Protein AF-A0A3A8G6W4-F1 (afdb_monomer)

pLDDT: mean 90.81, std 8.82, range [53.28, 97.62]

Sequence (124 aa):
MQVADVWSSREVCLLALSDFLGATLQLVQGSERVGNDAASATVRDSMSPSRPGGVIEHVVHLQVAQVEGGEVEVWALVFFFVEKRRVAPAGQCFLTLQWEKGRWNSRRWEADVYGEWTGLETLD

Structure (mmCIF, N/CA/C/O backbone):
data_AF-A0A3A8G6W4-F1
#
_entry.id   AF-A0A3A8G6W4-F1
#
loop_
_atom_site.group_PDB
_atom_site.id
_atom_site.type_symbol
_atom_site.label_atom_id
_atom_site.label_alt_id
_atom_site.label_comp_id
_atom_site.label_asym_id
_atom_site.label_entity_id
_atom_site.label_seq_id
_atom_site.pdbx_PDB_ins_code
_atom_site.Cartn_x
_atom_site.Cartn_y
_atom_site.Cartn_z
_atom_site.occupancy
_atom_site.B_iso_or_equiv
_atom_site.auth_seq_id
_atom_site.auth_comp_id
_atom_site.auth_asym_id
_atom_site.auth_atom_id
_atom_site.pdbx_PDB_model_num
ATOM 1 N N . MET A 1 1 ? -14.264 4.487 17.380 1.00 80.81 1 MET A N 1
ATOM 2 C CA . MET A 1 1 ? -12.805 4.708 17.308 1.00 80.81 1 MET A CA 1
ATOM 3 C C . MET A 1 1 ? -12.581 5.706 16.195 1.00 80.81 1 MET A C 1
ATOM 5 O O . MET A 1 1 ? -13.223 5.539 15.167 1.00 80.81 1 MET A O 1
ATOM 9 N N . GLN A 1 2 ? -11.799 6.761 16.408 1.00 89.06 2 GLN A N 1
ATOM 10 C CA . GLN A 1 2 ? -11.563 7.765 15.368 1.00 89.06 2 GLN A CA 1
ATOM 11 C C . GLN A 1 2 ? -10.320 7.411 14.551 1.00 89.06 2 GLN A C 1
ATOM 13 O O . GLN A 1 2 ? -9.425 6.710 15.023 1.00 89.06 2 GLN A O 1
ATOM 18 N N . VAL A 1 3 ? -10.244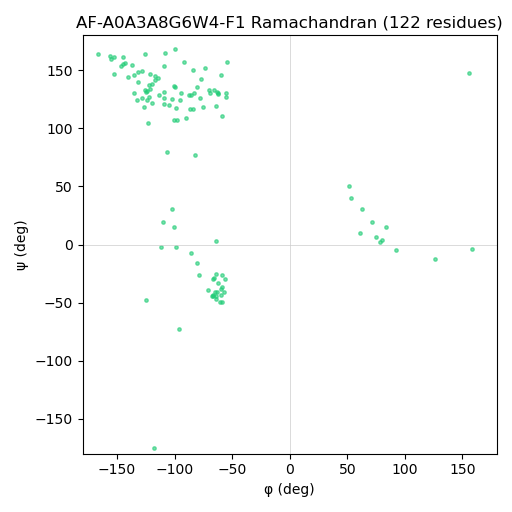 7.929 13.327 1.00 91.44 3 VAL A N 1
ATOM 19 C CA . VAL A 1 3 ? -9.082 7.752 12.444 1.00 91.44 3 VAL A CA 1
ATOM 20 C C . VAL A 1 3 ? -7.800 8.256 13.100 1.00 91.44 3 VAL A C 1
ATOM 22 O O . VAL A 1 3 ? -6.780 7.576 13.036 1.00 91.44 3 VAL A O 1
ATOM 25 N N . ALA A 1 4 ? -7.861 9.395 13.795 1.00 89.50 4 ALA A N 1
ATOM 26 C CA . ALA A 1 4 ? -6.725 9.944 14.531 1.00 89.50 4 ALA A CA 1
ATOM 27 C C . ALA A 1 4 ? -6.202 8.985 15.618 1.00 89.50 4 ALA A C 1
ATOM 29 O O . ALA A 1 4 ? -4.988 8.844 15.772 1.00 89.50 4 ALA A O 1
ATOM 30 N N . ASP A 1 5 ? -7.099 8.277 16.316 1.00 89.56 5 ASP A N 1
ATOM 31 C CA . ASP A 1 5 ? -6.721 7.300 17.344 1.00 89.56 5 ASP A CA 1
ATOM 32 C C . ASP A 1 5 ? -5.935 6.143 16.720 1.00 89.56 5 ASP A C 1
ATOM 34 O O . ASP A 1 5 ? -4.862 5.779 17.199 1.00 89.56 5 ASP A O 1
ATOM 38 N N . VAL A 1 6 ? -6.426 5.596 15.605 1.00 89.19 6 VAL A N 1
ATOM 39 C CA . VAL A 1 6 ? -5.757 4.497 14.891 1.00 89.19 6 VAL A CA 1
ATOM 40 C C . VAL A 1 6 ? -4.430 4.961 14.297 1.00 89.19 6 VAL A C 1
ATOM 42 O O . VAL A 1 6 ? -3.411 4.287 14.444 1.00 89.19 6 VAL A O 1
ATOM 45 N N . TRP A 1 7 ? -4.417 6.143 13.678 1.00 93.94 7 TRP A N 1
ATOM 46 C CA . TRP A 1 7 ? -3.221 6.728 13.076 1.00 93.94 7 TRP A CA 1
ATOM 47 C C . TRP A 1 7 ? -2.120 7.012 14.103 1.00 93.94 7 TRP A C 1
ATOM 49 O O . TRP A 1 7 ? -0.932 6.855 13.808 1.00 93.94 7 TRP A O 1
ATOM 59 N N . SER A 1 8 ? -2.484 7.364 15.339 1.00 90.75 8 SER A N 1
ATOM 60 C CA . SER A 1 8 ? -1.511 7.541 16.425 1.00 90.75 8 SER A CA 1
ATOM 61 C C . SER A 1 8 ? -0.688 6.271 16.698 1.00 90.75 8 SER A C 1
ATOM 63 O O . SER A 1 8 ? 0.466 6.367 17.101 1.00 90.75 8 SER A O 1
ATOM 65 N N . SER A 1 9 ? -1.238 5.091 16.384 1.00 90.44 9 SER A N 1
ATOM 66 C CA . SER A 1 9 ? -0.600 3.776 16.546 1.00 90.44 9 SER A CA 1
ATOM 67 C C . SER A 1 9 ? -0.012 3.214 15.242 1.00 90.44 9 SER A C 1
ATOM 69 O O . SER A 1 9 ? 0.308 2.026 15.163 1.00 90.44 9 SER A O 1
ATOM 71 N N . ARG A 1 10 ? 0.150 4.045 14.201 1.00 92.19 10 ARG A N 1
ATOM 72 C CA . ARG A 1 10 ? 0.630 3.618 12.871 1.00 92.19 10 ARG A CA 1
ATOM 73 C C . ARG A 1 10 ? 1.985 2.917 12.887 1.00 92.19 10 ARG A C 1
ATOM 75 O O . ARG A 1 10 ? 2.217 2.048 12.055 1.00 92.19 10 ARG A O 1
ATOM 82 N N . GLU A 1 11 ? 2.853 3.246 13.841 1.00 91.62 11 GLU A N 1
ATOM 83 C CA . GLU A 1 11 ? 4.166 2.608 13.995 1.00 91.62 11 GLU A CA 1
ATOM 84 C C . GLU A 1 11 ? 4.044 1.095 14.215 1.00 91.62 11 GLU A C 1
ATOM 86 O O . GLU A 1 11 ? 4.816 0.328 13.648 1.00 91.62 11 GLU A O 1
ATOM 91 N N . VAL A 1 12 ? 3.018 0.645 14.948 1.00 93.19 12 VAL A N 1
ATOM 92 C CA . VAL A 1 12 ? 2.739 -0.786 15.151 1.00 93.19 12 VAL A CA 1
ATOM 93 C C . VAL A 1 12 ? 2.384 -1.459 13.826 1.00 93.19 12 VAL A C 1
ATOM 95 O O . VAL A 1 12 ? 2.898 -2.531 13.509 1.00 93.19 12 VAL A O 1
ATOM 98 N N . CYS A 1 13 ? 1.532 -0.808 13.029 1.00 92.81 13 CYS A N 1
ATOM 99 C CA . CYS A 1 13 ? 1.133 -1.312 11.716 1.00 92.81 13 CYS A CA 1
ATOM 100 C C . CYS A 1 13 ? 2.332 -1.353 10.759 1.00 92.81 13 CYS A C 1
ATOM 102 O O . CYS A 1 13 ? 2.488 -2.323 10.022 1.00 92.81 13 CYS A O 1
ATOM 104 N N . LEU A 1 14 ? 3.192 -0.330 10.795 1.00 94.06 14 LEU A N 1
ATOM 105 C CA . LEU A 1 14 ? 4.385 -0.221 9.958 1.00 94.06 14 LEU A CA 1
ATOM 106 C C . LEU A 1 14 ? 5.437 -1.285 10.291 1.00 94.06 14 LEU A C 1
ATOM 108 O O . LEU A 1 14 ? 5.989 -1.898 9.378 1.00 94.06 14 LEU A O 1
ATOM 112 N N . LEU A 1 15 ? 5.695 -1.532 11.577 1.00 94.31 15 LEU A N 1
ATOM 113 C CA . LEU A 1 15 ? 6.612 -2.587 12.015 1.00 94.31 15 LEU A CA 1
ATOM 114 C C . LEU A 1 15 ? 6.119 -3.958 11.548 1.00 94.31 15 LEU A C 1
ATOM 116 O O . LEU A 1 15 ? 6.847 -4.688 10.884 1.00 94.31 15 LEU A O 1
ATOM 120 N N . ALA A 1 16 ? 4.844 -4.264 11.780 1.00 95.06 16 ALA A N 1
ATOM 121 C CA . ALA A 1 16 ? 4.269 -5.523 11.321 1.00 95.06 16 ALA A CA 1
ATOM 122 C C . ALA A 1 16 ? 4.209 -5.635 9.784 1.00 95.06 16 ALA A C 1
ATOM 124 O O . ALA A 1 16 ? 4.261 -6.739 9.244 1.00 95.06 16 ALA A O 1
ATOM 125 N N . LEU A 1 17 ? 4.085 -4.514 9.062 1.00 95.38 17 LEU A N 1
ATOM 126 C CA . LEU A 1 17 ? 4.120 -4.492 7.596 1.00 95.38 17 LEU A CA 1
ATOM 127 C C . LEU A 1 17 ? 5.526 -4.781 7.065 1.00 95.38 17 LEU A C 1
ATOM 129 O O . LEU A 1 17 ? 5.678 -5.491 6.074 1.00 95.38 17 LEU A O 1
ATOM 133 N N . SER A 1 18 ? 6.535 -4.241 7.745 1.00 93.94 18 SER A N 1
ATOM 134 C CA . SER A 1 18 ? 7.952 -4.484 7.470 1.00 93.94 18 SER A CA 1
ATOM 135 C C . SER A 1 18 ? 8.260 -5.977 7.595 1.00 93.94 18 SER A C 1
ATOM 137 O O . SER A 1 18 ? 8.756 -6.583 6.646 1.00 93.94 18 SER A O 1
ATOM 139 N N . ASP A 1 19 ? 7.827 -6.600 8.696 1.00 92.94 19 ASP A N 1
ATOM 140 C CA . AS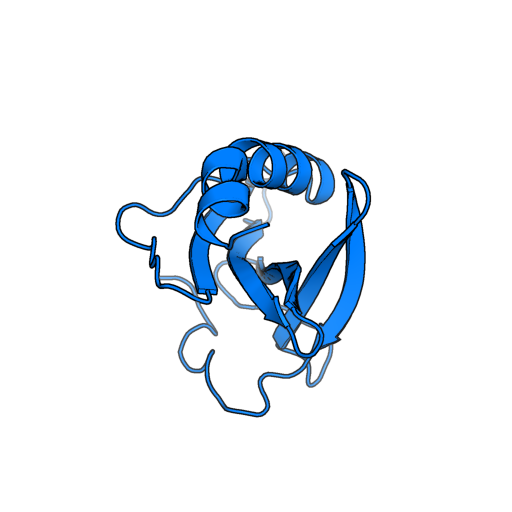P A 1 19 ? 7.948 -8.047 8.905 1.00 92.94 19 ASP A CA 1
ATOM 141 C C . ASP A 1 19 ? 7.210 -8.855 7.826 1.00 92.94 19 ASP A C 1
ATOM 143 O O . ASP A 1 19 ? 7.747 -9.829 7.299 1.00 92.94 19 ASP A O 1
ATOM 147 N N . PHE A 1 20 ? 5.990 -8.442 7.460 1.00 92.94 20 PHE A N 1
ATOM 148 C CA . PHE A 1 20 ? 5.185 -9.124 6.441 1.00 92.94 20 PHE A CA 1
ATOM 149 C C . PHE A 1 20 ? 5.844 -9.101 5.054 1.00 92.94 20 PHE A C 1
ATOM 151 O O . PHE A 1 20 ? 5.806 -10.102 4.339 1.00 92.94 20 PHE A O 1
ATOM 158 N N . LEU A 1 21 ? 6.441 -7.971 4.667 1.00 91.00 21 LEU A N 1
ATOM 159 C CA . LEU A 1 21 ? 7.122 -7.812 3.377 1.00 91.00 21 LEU A CA 1
ATOM 160 C C . LEU A 1 21 ? 8.582 -8.287 3.401 1.00 91.00 21 LEU A C 1
ATOM 162 O O . LEU A 1 21 ? 9.220 -8.329 2.349 1.00 91.00 21 LEU A O 1
ATOM 166 N N . GLY A 1 22 ? 9.113 -8.647 4.574 1.00 89.88 22 GLY A N 1
ATOM 167 C CA . GLY A 1 22 ? 10.526 -8.979 4.752 1.00 89.88 22 GLY A CA 1
ATOM 168 C C . GLY A 1 22 ? 11.460 -7.801 4.457 1.00 89.88 22 GLY A C 1
ATOM 169 O O . GLY A 1 22 ? 12.575 -8.018 3.992 1.00 89.88 22 GLY A O 1
ATOM 170 N N . ALA A 1 23 ? 10.989 -6.576 4.696 1.00 88.75 23 ALA A N 1
ATOM 171 C CA . ALA A 1 23 ? 11.594 -5.307 4.295 1.00 88.75 23 ALA A CA 1
ATOM 172 C C . ALA A 1 23 ? 11.774 -4.383 5.511 1.00 88.75 23 ALA A C 1
ATOM 174 O O . ALA A 1 23 ? 11.147 -4.599 6.542 1.00 88.75 23 ALA A O 1
ATOM 175 N N . THR A 1 24 ? 12.594 -3.332 5.409 1.00 91.19 24 THR A N 1
ATOM 176 C CA . THR A 1 24 ? 12.707 -2.303 6.469 1.00 91.19 24 THR A CA 1
ATOM 177 C C . THR A 1 24 ? 12.030 -1.014 6.018 1.00 91.19 24 THR A C 1
ATOM 179 O O . THR A 1 24 ? 12.682 -0.079 5.560 1.00 91.19 24 THR A O 1
ATOM 182 N N . LEU A 1 25 ? 10.700 -0.955 6.120 1.00 93.12 25 LEU A N 1
ATOM 183 C CA . LEU A 1 25 ? 9.947 0.195 5.621 1.00 93.12 25 LEU A CA 1
ATOM 184 C C . LEU A 1 25 ? 10.188 1.442 6.471 1.00 93.12 25 LEU A C 1
ATOM 186 O O . LEU A 1 25 ? 10.067 1.430 7.695 1.00 93.12 25 LEU A O 1
ATOM 190 N N . GLN A 1 26 ? 10.451 2.551 5.792 1.00 93.38 26 GLN A N 1
ATOM 191 C CA . GLN A 1 26 ? 10.638 3.860 6.394 1.00 93.38 26 GLN A CA 1
ATOM 192 C C . GLN A 1 26 ? 9.605 4.843 5.868 1.00 93.38 26 GLN A C 1
ATOM 194 O O . GLN A 1 26 ? 9.322 4.904 4.671 1.00 93.38 26 GLN A O 1
ATOM 199 N N . LEU A 1 27 ? 9.064 5.651 6.773 1.00 93.31 27 LEU A N 1
ATOM 200 C CA . LEU A 1 27 ? 8.173 6.746 6.425 1.00 93.31 27 LEU A CA 1
ATOM 201 C C . LEU A 1 27 ? 8.896 7.772 5.545 1.00 93.31 27 LEU A C 1
ATOM 203 O O . LEU A 1 27 ? 9.974 8.257 5.890 1.00 93.31 27 LEU A O 1
ATOM 207 N N . VAL A 1 28 ? 8.282 8.142 4.423 1.00 93.94 28 VAL A N 1
ATOM 208 C CA . VAL A 1 28 ? 8.777 9.233 3.584 1.00 93.94 28 VAL A CA 1
ATOM 209 C C . VAL A 1 28 ? 8.432 10.553 4.262 1.00 93.94 28 VAL A C 1
ATOM 211 O O . VAL A 1 28 ? 7.257 10.872 4.468 1.00 93.94 28 VAL A O 1
ATOM 214 N N . GLN A 1 29 ? 9.457 11.331 4.607 1.00 91.62 29 GLN A N 1
ATOM 215 C CA . GLN A 1 29 ? 9.288 12.621 5.270 1.00 91.62 29 GLN A CA 1
ATOM 216 C C . GLN A 1 29 ? 8.359 13.541 4.462 1.00 91.62 29 GLN A C 1
ATOM 218 O O . GLN A 1 29 ? 8.537 13.724 3.261 1.00 91.62 29 GLN A O 1
ATOM 223 N N . GLY A 1 30 ? 7.362 14.124 5.134 1.00 92.69 30 GLY A N 1
ATOM 224 C CA . GLY A 1 30 ? 6.401 15.045 4.517 1.00 92.69 30 GLY A CA 1
ATOM 225 C C . GLY A 1 30 ? 5.286 14.382 3.699 1.00 92.69 30 GLY A C 1
ATOM 226 O O . GLY A 1 30 ? 4.453 15.097 3.146 1.00 92.69 30 GLY A O 1
ATOM 227 N N . SER A 1 31 ? 5.237 13.045 3.633 1.00 93.75 31 SER A N 1
ATOM 228 C CA . SER A 1 31 ? 4.166 12.319 2.931 1.00 93.75 31 SER A CA 1
ATOM 229 C C . SER A 1 31 ? 2.876 12.173 3.743 1.00 93.75 31 SER A C 1
ATOM 231 O O . SER A 1 31 ? 1.836 11.851 3.176 1.00 93.75 31 SER A O 1
ATOM 233 N N . GLU A 1 32 ? 2.931 12.406 5.056 1.00 95.50 32 GLU A N 1
ATOM 234 C CA . GLU A 1 32 ? 1.778 12.229 5.936 1.00 95.50 32 GLU A CA 1
ATOM 235 C C . GLU A 1 32 ? 0.662 13.231 5.620 1.00 95.50 32 GLU A C 1
ATOM 237 O O . GLU A 1 32 ? 0.877 14.444 5.514 1.00 95.50 32 GLU A O 1
ATOM 242 N N . ARG A 1 33 ? -0.560 12.714 5.521 1.00 94.12 33 ARG A N 1
ATOM 243 C CA . ARG A 1 33 ? -1.800 13.477 5.396 1.00 94.12 33 ARG A CA 1
ATOM 244 C C . ARG A 1 33 ? -2.767 12.972 6.454 1.00 94.12 33 ARG A C 1
ATOM 246 O O . ARG A 1 33 ? -3.039 11.779 6.505 1.00 94.12 33 ARG A O 1
ATOM 253 N N . VAL A 1 34 ? -3.295 13.866 7.284 1.00 92.88 34 VAL A N 1
ATOM 254 C CA . VAL A 1 34 ? -4.277 13.525 8.321 1.00 92.88 34 VAL A CA 1
ATOM 255 C C . VAL A 1 34 ? -5.485 14.433 8.148 1.00 92.88 34 VAL A C 1
ATOM 257 O O . VAL A 1 34 ? -5.360 15.655 8.214 1.00 92.88 34 VAL A O 1
ATOM 260 N N . GLY A 1 35 ? -6.636 13.828 7.887 1.00 90.56 35 GLY A N 1
ATOM 261 C CA . GLY A 1 35 ? -7.948 14.461 7.875 1.00 90.56 35 GLY A CA 1
ATOM 262 C C . GLY A 1 35 ? -8.857 13.854 8.942 1.00 90.56 35 GLY A C 1
ATOM 263 O O . GLY A 1 35 ? -8.436 13.010 9.731 1.00 90.56 35 GLY A O 1
ATOM 264 N N . ASN A 1 36 ? -10.118 14.288 8.958 1.00 87.56 36 ASN A N 1
ATOM 265 C CA . ASN A 1 36 ? -11.098 13.820 9.943 1.00 87.56 36 ASN A CA 1
ATOM 266 C C . ASN A 1 36 ? -11.450 12.336 9.744 1.00 87.56 36 ASN A C 1
ATOM 268 O O . ASN A 1 36 ? -11.451 11.572 10.707 1.00 87.56 36 ASN A O 1
ATOM 272 N N . ASP A 1 37 ? -11.670 11.936 8.488 1.00 93.12 37 ASP A N 1
ATOM 273 C CA . ASP A 1 37 ? -12.216 10.615 8.138 1.00 93.12 37 ASP A CA 1
ATOM 274 C C . ASP A 1 37 ? -11.192 9.714 7.429 1.00 93.12 37 ASP A C 1
ATOM 276 O O . ASP A 1 37 ? -11.470 8.552 7.131 1.00 93.12 37 ASP A O 1
ATOM 280 N N . ALA A 1 38 ? -9.987 10.231 7.175 1.00 94.69 38 ALA A N 1
ATOM 281 C CA . ALA A 1 38 ? -8.896 9.480 6.571 1.00 94.69 38 ALA A CA 1
ATOM 282 C C . ALA A 1 38 ? -7.524 10.026 6.981 1.00 94.69 38 ALA A C 1
ATOM 284 O O . ALA A 1 38 ? -7.335 11.232 7.145 1.00 94.69 38 ALA A O 1
ATOM 285 N N . ALA A 1 39 ? -6.550 9.134 7.101 1.00 95.69 39 ALA A N 1
ATOM 286 C CA . ALA A 1 39 ? -5.142 9.448 7.263 1.00 95.69 39 ALA A CA 1
ATOM 287 C C . ALA A 1 39 ? -4.313 8.545 6.349 1.00 95.69 39 ALA A C 1
ATOM 289 O O . ALA A 1 39 ? -4.679 7.402 6.089 1.00 95.69 39 ALA A O 1
ATOM 290 N N . SER A 1 40 ? -3.208 9.053 5.823 1.00 96.31 40 SER A N 1
ATOM 291 C CA . SER A 1 40 ? -2.340 8.279 4.944 1.00 96.31 40 SER A CA 1
ATOM 292 C C . SER A 1 40 ? -0.897 8.746 4.997 1.00 96.31 40 SER A C 1
ATOM 294 O O . SER A 1 40 ? -0.597 9.862 5.429 1.00 96.31 40 SER A O 1
ATOM 296 N N . ALA A 1 41 ? 0.003 7.879 4.549 1.00 96.44 41 ALA A N 1
ATOM 297 C CA . ALA A 1 41 ? 1.396 8.213 4.326 1.00 96.44 41 ALA A CA 1
ATOM 298 C C . ALA A 1 41 ? 2.032 7.285 3.299 1.00 96.44 41 ALA A C 1
ATOM 300 O O . ALA A 1 41 ? 1.585 6.157 3.087 1.00 96.44 41 ALA A O 1
ATOM 301 N N . THR A 1 42 ? 3.133 7.744 2.717 1.00 96.38 42 THR A N 1
ATOM 302 C CA . THR A 1 42 ? 3.992 6.898 1.895 1.00 96.38 42 THR A CA 1
ATOM 303 C C . THR A 1 42 ? 5.110 6.343 2.761 1.00 96.38 42 THR A C 1
ATOM 305 O O . THR A 1 42 ? 5.805 7.084 3.460 1.00 96.38 42 THR A O 1
ATOM 308 N N . VAL A 1 43 ? 5.313 5.035 2.694 1.00 94.94 43 VAL A N 1
ATOM 309 C CA . VAL A 1 43 ? 6.446 4.342 3.307 1.00 94.94 43 VA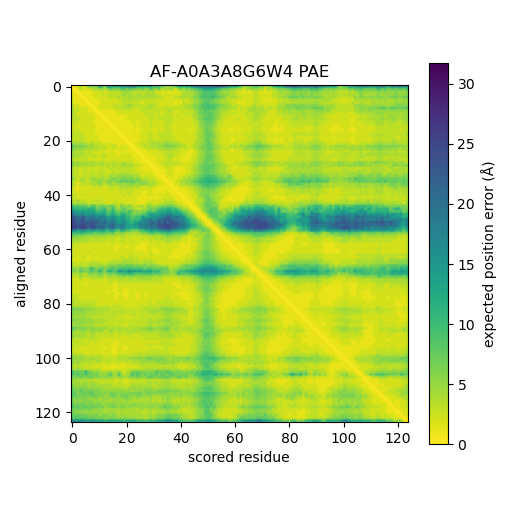L A CA 1
ATOM 310 C C . VAL A 1 43 ? 7.215 3.612 2.213 1.00 94.94 43 VAL A C 1
ATOM 312 O O . VAL A 1 43 ? 6.636 3.196 1.211 1.00 94.94 43 VAL A O 1
ATOM 315 N N . ARG A 1 44 ? 8.532 3.501 2.355 1.00 93.75 44 ARG A N 1
ATOM 316 C CA . ARG A 1 44 ? 9.391 2.907 1.329 1.00 93.75 44 ARG A CA 1
ATOM 317 C C . ARG A 1 44 ? 10.522 2.094 1.923 1.00 93.75 44 ARG A C 1
ATOM 319 O O . ARG A 1 44 ? 10.960 2.373 3.034 1.00 93.75 44 ARG A O 1
ATOM 326 N N . ASP A 1 45 ? 11.025 1.155 1.145 1.00 91.12 45 ASP A N 1
ATOM 327 C CA . ASP A 1 45 ? 12.270 0.448 1.424 1.00 91.12 45 ASP A CA 1
ATOM 328 C C . ASP A 1 45 ? 13.004 0.136 0.119 1.00 91.12 45 ASP A C 1
ATOM 330 O O . ASP A 1 45 ? 12.384 0.004 -0.939 1.00 91.12 45 ASP A O 1
ATOM 334 N N . SER A 1 46 ? 14.320 -0.016 0.223 1.00 78.38 46 SER A N 1
ATOM 335 C CA . SER A 1 46 ? 15.186 -0.520 -0.834 1.00 78.38 46 SER A CA 1
ATOM 336 C C . SER A 1 46 ? 15.940 -1.739 -0.309 1.00 78.38 46 SER A C 1
ATOM 338 O O . SER A 1 46 ? 16.914 -1.614 0.439 1.00 78.38 46 SER A O 1
ATOM 340 N N . MET A 1 47 ? 15.522 -2.926 -0.735 1.00 73.94 47 MET A N 1
ATOM 341 C CA . MET A 1 47 ? 16.234 -4.162 -0.452 1.00 73.94 47 MET A CA 1
ATOM 342 C C . MET A 1 47 ? 17.298 -4.394 -1.519 1.00 73.94 47 MET A C 1
ATOM 344 O O . MET A 1 47 ? 17.008 -4.623 -2.695 1.00 73.94 47 MET A O 1
ATOM 348 N N . SER A 1 48 ? 18.558 -4.387 -1.094 1.00 61.88 48 SER A N 1
ATOM 349 C CA . SER A 1 48 ? 19.651 -4.920 -1.905 1.00 61.88 48 SER A CA 1
ATOM 350 C C . SER A 1 48 ? 19.814 -6.402 -1.572 1.00 61.88 48 SER A C 1
ATOM 352 O O . SER A 1 48 ? 20.253 -6.717 -0.461 1.00 61.88 48 SER A O 1
ATOM 354 N N . PRO A 1 49 ? 19.461 -7.341 -2.468 1.00 61.00 49 PRO A N 1
ATOM 355 C CA . PRO A 1 49 ? 19.753 -8.740 -2.223 1.00 61.00 49 PRO A CA 1
ATOM 356 C C . PRO A 1 49 ? 21.264 -8.922 -2.077 1.00 61.00 49 PRO A C 1
ATOM 358 O O . PRO A 1 49 ? 22.071 -8.283 -2.748 1.00 61.00 49 PRO A O 1
ATOM 361 N N . SER A 1 50 ? 21.657 -9.856 -1.217 1.00 57.69 50 SER A N 1
ATOM 362 C CA . SER A 1 50 ? 23.054 -10.209 -0.936 1.00 57.69 50 SER A CA 1
ATOM 363 C C . SER A 1 50 ? 23.815 -10.801 -2.137 1.00 57.69 50 SER A C 1
ATOM 365 O O . SER A 1 50 ? 24.978 -11.182 -2.004 1.00 57.69 50 SER A O 1
ATOM 367 N N . ARG A 1 51 ? 23.183 -10.886 -3.317 1.00 53.56 51 ARG A N 1
ATOM 368 C CA . ARG A 1 51 ? 23.776 -11.336 -4.579 1.00 53.56 51 ARG A CA 1
ATOM 369 C C . ARG A 1 51 ? 23.756 -10.201 -5.608 1.00 53.56 51 ARG A C 1
ATOM 371 O O . ARG A 1 51 ? 22.752 -9.499 -5.698 1.00 53.56 51 ARG A O 1
ATOM 378 N N . PRO A 1 52 ? 24.808 -10.058 -6.430 1.00 53.28 52 PRO A N 1
ATOM 379 C CA . PRO A 1 52 ? 24.800 -9.106 -7.533 1.00 53.28 52 PRO A CA 1
ATOM 380 C C . PRO A 1 52 ? 23.712 -9.516 -8.534 1.00 53.28 52 PRO A C 1
ATOM 382 O O . PRO A 1 52 ? 23.763 -10.627 -9.064 1.00 53.28 52 PRO A O 1
ATOM 385 N N . GLY A 1 53 ? 22.716 -8.657 -8.766 1.00 58.00 53 GLY A N 1
ATOM 386 C CA . GLY A 1 53 ? 21.703 -8.935 -9.791 1.00 58.00 53 GLY A CA 1
ATOM 387 C C . GLY A 1 53 ? 20.355 -8.225 -9.694 1.00 58.00 53 GLY A C 1
ATOM 388 O O . GLY A 1 53 ? 19.561 -8.402 -10.609 1.00 58.00 53 GLY A O 1
ATOM 389 N N . GLY A 1 54 ? 20.091 -7.429 -8.658 1.00 69.38 54 GLY A N 1
ATOM 390 C CA . GLY A 1 54 ? 19.126 -6.340 -8.806 1.00 69.38 54 GLY A CA 1
ATOM 391 C C . GLY A 1 54 ? 18.463 -5.861 -7.535 1.00 69.38 54 GLY A C 1
ATOM 392 O O . GLY A 1 54 ? 18.276 -6.621 -6.594 1.00 69.38 54 GLY A O 1
ATOM 393 N N . VAL A 1 55 ? 18.150 -4.571 -7.505 1.00 81.44 55 VAL A N 1
ATOM 394 C CA . VAL A 1 55 ? 17.531 -3.911 -6.354 1.00 81.44 55 VAL A CA 1
ATOM 395 C C . VAL A 1 55 ? 16.019 -4.135 -6.401 1.00 81.44 55 VAL A C 1
ATOM 397 O O . VAL A 1 55 ? 15.394 -3.930 -7.445 1.00 81.44 55 VAL A O 1
ATOM 400 N N . ILE A 1 56 ? 15.449 -4.571 -5.273 1.00 87.94 56 ILE A N 1
ATOM 401 C CA . ILE A 1 56 ? 13.999 -4.658 -5.078 1.00 87.94 56 ILE A CA 1
ATOM 402 C C . ILE A 1 56 ? 13.591 -3.513 -4.165 1.00 87.94 56 ILE A C 1
ATOM 404 O O . ILE A 1 56 ? 14.043 -3.426 -3.026 1.00 87.94 56 ILE A O 1
ATOM 408 N N . GLU A 1 57 ? 12.719 -2.650 -4.654 1.00 91.81 57 GLU A N 1
ATOM 409 C CA . GLU A 1 57 ? 12.179 -1.529 -3.897 1.00 91.81 57 GLU A CA 1
ATOM 410 C C . GLU A 1 57 ? 10.685 -1.724 -3.670 1.00 91.81 57 GLU A C 1
ATOM 412 O O . GLU A 1 57 ? 9.953 -2.219 -4.533 1.00 91.81 57 GLU A O 1
ATOM 417 N N . HIS A 1 58 ? 10.232 -1.305 -2.495 1.00 94.12 58 HIS A N 1
ATOM 418 C CA . HIS A 1 58 ? 8.818 -1.214 -2.176 1.00 94.12 58 HIS A CA 1
ATOM 419 C C . HIS A 1 58 ? 8.462 0.252 -1.994 1.00 94.12 58 HIS A C 1
ATOM 421 O O . HIS A 1 58 ? 9.084 0.951 -1.194 1.00 94.12 58 HIS A O 1
ATOM 427 N N . VAL A 1 59 ? 7.423 0.698 -2.690 1.00 95.94 59 VAL A N 1
ATOM 428 C CA . VAL A 1 59 ? 6.690 1.908 -2.318 1.00 95.94 59 VAL A CA 1
ATOM 429 C C . VAL A 1 59 ? 5.347 1.441 -1.808 1.00 95.94 59 VAL A C 1
ATOM 431 O O . VAL A 1 59 ? 4.655 0.685 -2.484 1.00 95.94 59 VAL A O 1
ATOM 434 N N . VAL A 1 60 ? 4.981 1.853 -0.605 1.00 96.62 60 VAL A N 1
ATOM 435 C CA . VAL A 1 60 ? 3.704 1.486 -0.010 1.00 96.62 60 VAL A CA 1
ATOM 436 C C . VAL A 1 60 ? 2.960 2.737 0.385 1.00 96.62 60 VAL A C 1
ATOM 438 O O . VAL A 1 60 ? 3.499 3.620 1.053 1.00 96.62 60 VAL A O 1
ATOM 441 N N . HIS A 1 61 ? 1.699 2.795 -0.008 1.00 96.94 61 HIS A N 1
ATOM 442 C CA . HIS A 1 61 ? 0.790 3.810 0.474 1.00 96.94 61 HIS A CA 1
ATOM 443 C C . HIS A 1 61 ? -0.042 3.217 1.616 1.00 96.94 61 HIS A C 1
ATOM 445 O O . HIS A 1 61 ? -0.881 2.341 1.399 1.00 96.94 61 HIS A O 1
ATOM 451 N N . LEU A 1 62 ? 0.262 3.639 2.846 1.00 96.94 62 LEU A N 1
ATOM 452 C CA . LEU A 1 62 ? -0.444 3.239 4.060 1.00 96.94 62 LEU A CA 1
ATOM 453 C C . LEU A 1 62 ? -1.646 4.161 4.250 1.00 96.94 62 LEU A C 1
ATOM 455 O O . LEU A 1 62 ? -1.487 5.380 4.239 1.00 96.94 62 LEU A O 1
ATOM 459 N N . GLN A 1 63 ? -2.824 3.586 4.456 1.00 96.44 63 GLN A N 1
ATOM 460 C CA . GLN A 1 63 ? -4.080 4.313 4.574 1.00 96.44 63 GLN A CA 1
ATOM 461 C C . GLN A 1 63 ? -4.866 3.836 5.788 1.00 96.44 63 GLN A C 1
ATOM 463 O O . GLN A 1 63 ? -4.945 2.646 6.076 1.00 96.44 63 GLN A O 1
ATOM 468 N N . VAL A 1 64 ? -5.479 4.781 6.483 1.00 95.75 64 VAL A N 1
ATOM 469 C CA . VAL A 1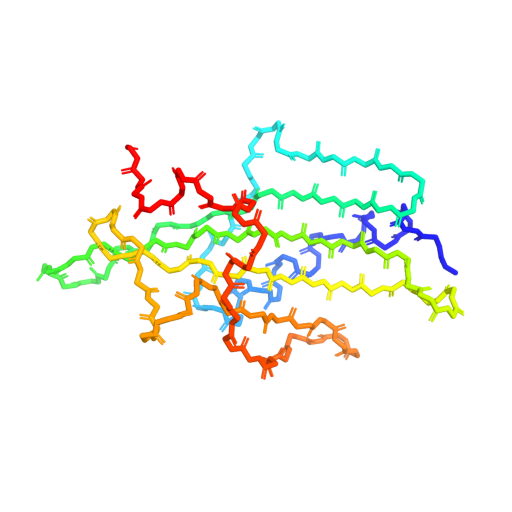 64 ? -6.490 4.557 7.508 1.00 95.75 64 VAL A CA 1
ATOM 470 C C . VAL A 1 64 ? -7.708 5.348 7.080 1.00 95.75 64 VAL A C 1
ATOM 472 O O . VAL A 1 64 ? -7.595 6.550 6.855 1.00 95.75 64 VAL A O 1
ATOM 475 N N . ALA A 1 65 ? -8.858 4.703 6.960 1.00 95.50 65 ALA A N 1
ATOM 476 C CA . ALA A 1 65 ? -10.078 5.369 6.525 1.00 95.50 65 ALA A CA 1
ATOM 477 C C . ALA A 1 65 ? -11.277 4.862 7.315 1.00 95.50 65 ALA A C 1
ATOM 479 O O . ALA A 1 65 ? -11.357 3.682 7.663 1.00 95.50 65 ALA A O 1
ATOM 480 N N . GLN A 1 66 ? -12.211 5.764 7.593 1.00 94.25 66 GLN A N 1
ATOM 481 C CA . GLN A 1 66 ? -13.526 5.382 8.074 1.00 94.25 66 GLN A CA 1
ATOM 482 C C . GLN A 1 66 ? -14.364 4.886 6.891 1.00 94.25 66 GLN A C 1
ATOM 484 O O . GLN A 1 66 ? -14.501 5.585 5.889 1.00 94.25 66 GLN A O 1
ATOM 489 N N . VAL A 1 67 ? -14.916 3.680 7.003 1.00 91.44 67 VAL A N 1
ATOM 490 C CA . VAL A 1 67 ? -15.722 3.052 5.947 1.00 91.44 67 VAL A CA 1
ATOM 491 C C . VAL A 1 67 ? -17.219 3.182 6.208 1.00 91.44 67 VAL A C 1
ATOM 493 O O . VAL A 1 67 ? -17.663 3.557 7.301 1.00 91.44 67 VAL A O 1
ATOM 496 N N . GLU A 1 68 ? -18.016 2.865 5.186 1.00 84.12 68 GLU A N 1
ATOM 497 C CA . GLU A 1 68 ? -19.473 2.793 5.288 1.00 84.12 68 GLU A CA 1
ATOM 498 C C . GLU A 1 68 ? -19.867 1.764 6.362 1.00 84.12 68 GLU A C 1
ATOM 500 O O . GLU A 1 68 ? -19.644 0.567 6.219 1.00 84.12 68 GLU A O 1
ATOM 505 N N . GLY A 1 69 ? -20.404 2.252 7.483 1.00 82.69 69 GLY A N 1
ATOM 506 C CA . GLY A 1 69 ? -20.626 1.463 8.705 1.00 82.69 69 GLY A CA 1
ATOM 507 C C . GLY A 1 69 ? -19.996 2.085 9.953 1.00 82.69 69 GLY A C 1
ATOM 508 O O . GLY A 1 69 ? -20.342 1.714 11.071 1.00 82.69 69 GLY A O 1
ATOM 509 N N . GLY A 1 70 ? -19.124 3.083 9.775 1.00 86.31 70 GLY A N 1
ATOM 510 C CA . GLY A 1 70 ? -18.473 3.807 10.867 1.00 86.31 70 GLY A CA 1
ATOM 511 C C . GLY A 1 70 ? -17.282 3.072 11.482 1.00 86.31 70 GLY A C 1
ATOM 512 O O . GLY A 1 70 ? -16.696 3.559 12.451 1.00 86.31 70 GLY A O 1
ATOM 513 N N . GLU A 1 71 ? -16.918 1.920 10.923 1.00 91.06 71 GLU A N 1
ATOM 514 C CA . GLU A 1 71 ? -15.687 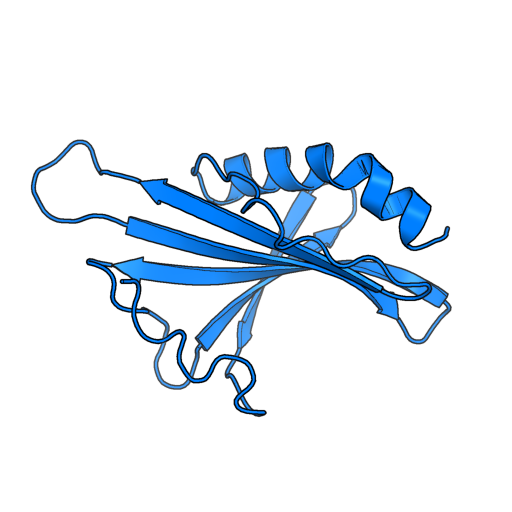1.214 11.256 1.00 91.06 71 GLU A CA 1
ATOM 515 C C . GLU A 1 71 ? -14.483 1.946 10.656 1.00 91.06 71 GLU A C 1
ATOM 517 O O . GLU A 1 71 ? -14.595 2.636 9.645 1.00 91.06 71 GLU A O 1
ATOM 522 N N . VAL A 1 72 ? -13.326 1.815 11.302 1.00 92.94 72 VAL A N 1
ATOM 523 C CA . VAL A 1 72 ? -12.063 2.359 10.798 1.00 92.94 72 VAL A CA 1
ATOM 524 C C . VAL A 1 72 ? -11.207 1.192 10.349 1.00 92.94 72 VAL A C 1
ATOM 526 O O . VAL A 1 72 ? -10.880 0.317 11.152 1.00 92.94 72 VAL A O 1
ATOM 529 N N . GLU A 1 73 ? -10.832 1.201 9.080 1.00 95.19 73 GLU A N 1
ATOM 530 C CA . GLU A 1 73 ? -10.001 0.171 8.477 1.00 95.19 73 GLU A CA 1
ATOM 531 C C . GLU A 1 73 ? -8.604 0.704 8.172 1.00 95.19 73 GLU A C 1
ATOM 533 O O . GLU A 1 73 ? -8.410 1.902 7.951 1.00 95.19 73 GLU A O 1
ATOM 538 N N . VAL A 1 74 ? -7.626 -0.204 8.153 1.00 96.31 74 VAL A N 1
ATOM 539 C CA . VAL A 1 74 ? -6.237 0.107 7.810 1.00 96.31 74 VAL A CA 1
ATOM 540 C C . VAL A 1 74 ? -5.808 -0.760 6.633 1.00 96.31 74 VAL A C 1
ATOM 542 O O . VAL A 1 74 ? -5.917 -1.990 6.665 1.00 96.31 74 VAL A O 1
ATOM 545 N N . TRP A 1 75 ? -5.296 -0.094 5.610 1.00 96.88 75 TRP A N 1
ATOM 546 C CA . TRP A 1 75 ? -4.963 -0.645 4.308 1.00 96.88 75 TRP A CA 1
ATOM 547 C C . TRP A 1 75 ? -3.531 -0.282 3.925 1.00 96.88 75 TRP A C 1
ATOM 549 O O . TRP A 1 75 ? -3.017 0.768 4.306 1.00 96.88 75 TRP A O 1
ATOM 559 N N . ALA A 1 76 ? -2.885 -1.149 3.154 1.00 97.44 76 ALA A N 1
ATOM 560 C CA . ALA A 1 76 ? -1.597 -0.868 2.538 1.00 97.44 76 ALA A CA 1
ATOM 561 C C . ALA A 1 76 ? -1.635 -1.273 1.064 1.00 97.44 76 ALA A C 1
ATOM 563 O O . ALA A 1 76 ? -1.949 -2.419 0.734 1.00 97.44 76 ALA A O 1
ATOM 564 N N . LEU A 1 77 ? -1.314 -0.325 0.186 1.00 97.31 77 LEU A N 1
ATOM 565 C CA . LEU A 1 77 ? -1.216 -0.531 -1.256 1.00 97.31 77 LEU A CA 1
ATOM 566 C C . LEU A 1 77 ? 0.264 -0.665 -1.594 1.00 97.31 77 LEU A C 1
ATOM 568 O O . LEU A 1 77 ? 1.008 0.313 -1.512 1.00 97.31 77 LEU A O 1
ATOM 572 N N . VAL A 1 78 ? 0.699 -1.882 -1.908 1.00 97.12 78 VAL A N 1
ATOM 573 C CA . VAL A 1 78 ? 2.113 -2.219 -2.093 1.00 97.12 78 VAL A CA 1
ATOM 574 C C . VAL A 1 78 ? 2.458 -2.230 -3.577 1.00 97.12 78 VAL A C 1
ATOM 576 O O . VAL A 1 78 ? 1.953 -3.055 -4.342 1.00 97.12 78 VAL A O 1
ATOM 579 N N . PHE A 1 79 ? 3.359 -1.334 -3.965 1.00 96.88 79 PHE A N 1
ATOM 580 C CA . PHE A 1 79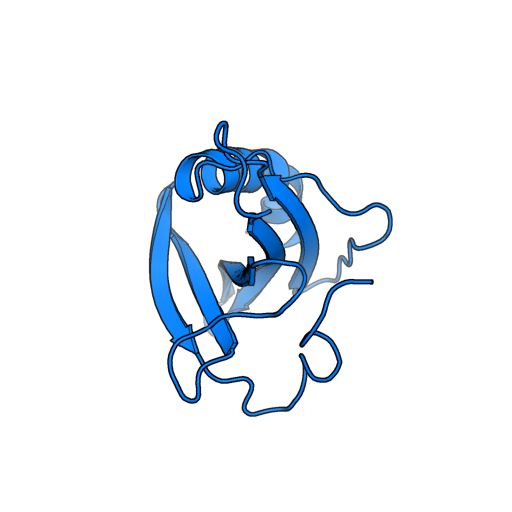 ? 3.949 -1.252 -5.293 1.00 96.88 79 PHE A CA 1
ATOM 581 C C . PHE A 1 79 ? 5.352 -1.856 -5.251 1.00 96.88 79 PHE A C 1
ATOM 583 O O . PHE A 1 79 ? 6.195 -1.448 -4.448 1.00 96.88 79 PHE A O 1
ATOM 590 N N . PHE A 1 80 ? 5.599 -2.824 -6.128 1.00 94.62 80 PHE A N 1
ATOM 591 C CA . PHE A 1 80 ? 6.884 -3.507 -6.229 1.00 94.62 80 PHE A CA 1
ATOM 592 C C . PHE A 1 80 ? 7.682 -2.921 -7.379 1.00 94.62 80 PHE A C 1
ATOM 594 O O . PHE A 1 80 ? 7.149 -2.746 -8.475 1.00 94.62 80 PHE A O 1
ATOM 601 N N . PHE A 1 81 ? 8.963 -2.674 -7.146 1.00 94.12 81 PHE A N 1
ATOM 602 C CA . PHE A 1 81 ? 9.887 -2.190 -8.155 1.00 94.12 81 PHE A CA 1
ATOM 603 C C . PHE A 1 81 ? 11.093 -3.112 -8.232 1.00 94.12 81 PHE A C 1
ATOM 605 O O . PHE A 1 81 ? 11.675 -3.481 -7.216 1.00 94.12 81 PHE A O 1
ATOM 612 N N . VAL A 1 82 ? 11.468 -3.477 -9.453 1.00 91.38 82 VAL A N 1
ATOM 613 C CA . VAL 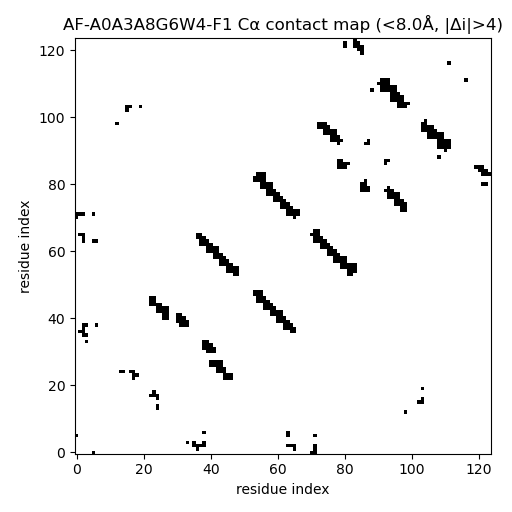A 1 82 ? 12.705 -4.202 -9.743 1.00 91.38 82 VAL A CA 1
ATOM 614 C C . VAL A 1 82 ? 13.512 -3.325 -10.675 1.00 91.38 82 VAL A C 1
ATOM 616 O O . VAL A 1 82 ? 13.024 -2.952 -11.743 1.00 91.38 82 VAL A O 1
ATOM 619 N N . GLU A 1 83 ? 14.724 -2.966 -10.257 1.00 89.62 83 GLU A N 1
ATOM 620 C CA . GLU A 1 83 ? 15.582 -2.040 -11.007 1.00 89.62 83 GLU A CA 1
ATOM 621 C C . GLU A 1 83 ? 14.841 -0.745 -11.371 1.00 89.62 83 GLU A C 1
ATOM 623 O O . GLU A 1 83 ? 14.788 -0.336 -12.535 1.00 89.62 83 GLU A O 1
ATOM 628 N N . LYS A 1 84 ? 14.206 -0.132 -10.361 1.00 91.44 84 LYS A N 1
ATOM 629 C CA . LYS A 1 84 ? 13.416 1.102 -10.475 1.00 91.44 84 LYS A CA 1
ATOM 630 C C . LYS A 1 84 ? 12.198 1.034 -11.399 1.00 91.44 84 LYS A C 1
ATOM 632 O O . LYS A 1 84 ? 11.593 2.066 -11.668 1.00 91.44 84 LYS A O 1
ATOM 637 N N . ARG A 1 85 ? 11.797 -0.141 -11.891 1.00 93.62 85 ARG A N 1
ATOM 638 C CA . ARG A 1 85 ? 10.602 -0.313 -12.735 1.00 93.62 85 ARG A CA 1
ATOM 639 C C . ARG A 1 85 ? 9.505 -1.031 -11.972 1.00 93.62 85 ARG A C 1
ATOM 641 O O . ARG A 1 85 ? 9.766 -2.087 -11.397 1.00 93.62 85 ARG A O 1
ATOM 648 N N . ARG A 1 86 ? 8.284 -0.492 -12.002 1.00 95.06 86 ARG A N 1
ATOM 649 C CA . ARG A 1 86 ? 7.121 -1.105 -11.354 1.00 95.06 86 ARG A CA 1
ATOM 650 C C . ARG A 1 86 ? 6.831 -2.468 -11.980 1.00 95.06 86 ARG A C 1
ATOM 652 O O . ARG A 1 86 ? 6.732 -2.588 -13.202 1.00 95.06 86 ARG A O 1
ATOM 659 N N . VAL A 1 87 ? 6.667 -3.485 -11.141 1.00 95.00 87 VAL A N 1
ATOM 660 C CA . VAL A 1 87 ? 6.310 -4.847 -11.542 1.00 95.00 87 VAL A CA 1
ATOM 661 C C . VAL A 1 87 ? 5.013 -5.276 -10.866 1.00 95.00 87 VAL A C 1
ATOM 663 O O . VAL A 1 87 ? 4.818 -5.102 -9.666 1.00 95.00 87 VAL A O 1
ATOM 666 N N . ALA A 1 88 ? 4.118 -5.852 -11.659 1.00 96.19 88 ALA A N 1
ATOM 667 C CA . ALA A 1 88 ? 2.840 -6.391 -11.221 1.00 96.19 88 ALA A CA 1
ATOM 668 C C . ALA A 1 88 ? 2.372 -7.462 -12.225 1.00 96.19 88 ALA A C 1
ATOM 670 O O . ALA A 1 88 ? 2.873 -7.503 -13.357 1.00 96.19 88 ALA A O 1
ATOM 671 N N . PRO A 1 89 ? 1.417 -8.334 -11.857 1.00 96.44 89 PRO A N 1
ATOM 672 C CA . PRO A 1 89 ? 0.732 -9.190 -12.819 1.00 96.44 89 PRO A CA 1
ATOM 673 C C . PRO A 1 89 ? 0.102 -8.382 -13.964 1.00 96.44 89 PRO A C 1
ATOM 675 O O . PRO A 1 89 ? -0.206 -7.199 -13.817 1.00 96.44 89 PRO A O 1
ATOM 678 N N . ALA A 1 90 ? -0.127 -9.030 -15.109 1.00 94.50 90 ALA A N 1
ATOM 679 C CA . ALA A 1 90 ? -0.681 -8.363 -16.286 1.00 94.50 90 ALA A CA 1
ATOM 680 C C . ALA A 1 90 ? -2.020 -7.667 -15.970 1.00 94.50 90 ALA A C 1
ATOM 682 O O . ALA A 1 90 ? -2.948 -8.286 -15.446 1.00 94.50 90 ALA A O 1
ATOM 683 N N . GLY A 1 91 ? -2.103 -6.375 -16.297 1.00 93.25 91 GLY A N 1
ATOM 684 C CA . GLY A 1 91 ? -3.282 -5.543 -16.041 1.00 93.25 91 GLY A CA 1
ATOM 685 C C . GLY A 1 91 ? -3.477 -5.120 -14.581 1.00 93.25 91 GLY A C 1
ATOM 686 O O . GLY A 1 91 ? -4.506 -4.531 -14.277 1.00 93.25 91 GLY A O 1
ATOM 687 N N . GLN A 1 92 ? -2.529 -5.413 -13.687 1.00 97.31 92 GLN A N 1
ATOM 688 C CA . GLN A 1 92 ? -2.559 -5.009 -12.280 1.00 97.31 92 GLN A CA 1
ATOM 689 C C . GLN A 1 92 ? -1.516 -3.919 -12.003 1.00 97.31 92 GLN A C 1
ATOM 691 O O . GLN A 1 92 ? -0.608 -3.694 -12.802 1.00 97.31 92 GLN A O 1
ATOM 696 N N . CYS A 1 93 ? -1.650 -3.246 -10.863 1.00 95.88 93 CYS A N 1
ATOM 697 C CA . CYS A 1 93 ? -0.815 -2.117 -10.465 1.00 95.88 93 CYS A CA 1
ATOM 698 C C . CYS A 1 93 ? -0.158 -2.330 -9.093 1.00 95.88 93 CYS A C 1
ATOM 700 O O . CYS A 1 93 ? 1.053 -2.155 -8.961 1.00 95.88 93 CYS A O 1
ATOM 702 N N . PHE A 1 94 ? -0.929 -2.760 -8.093 1.00 96.69 94 PHE A N 1
ATOM 703 C CA . PHE A 1 94 ? -0.456 -2.932 -6.716 1.00 96.69 94 PHE A CA 1
ATOM 704 C C . PHE A 1 94 ? -1.114 -4.126 -6.025 1.00 96.69 94 PHE A C 1
ATOM 706 O O . PHE A 1 94 ? -2.160 -4.621 -6.453 1.00 96.69 94 PHE A O 1
ATOM 713 N N . LEU A 1 95 ? -0.487 -4.593 -4.946 1.00 97.25 95 LEU A N 1
ATOM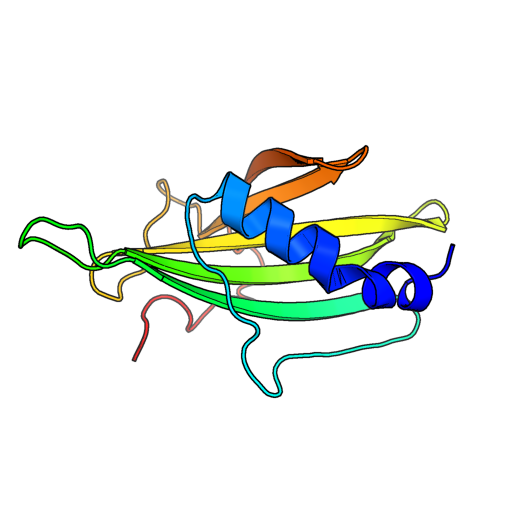 714 C CA . LEU A 1 95 ? -1.051 -5.587 -4.037 1.00 97.25 95 LEU A CA 1
ATOM 715 C C . LEU A 1 95 ? -1.720 -4.880 -2.858 1.00 97.25 95 LEU A C 1
ATOM 717 O O . LEU A 1 95 ? -1.067 -4.132 -2.132 1.00 97.25 95 LEU A O 1
ATOM 721 N N . THR A 1 96 ? -2.997 -5.168 -2.628 1.00 97.38 96 THR A N 1
ATOM 722 C CA . THR A 1 96 ? -3.742 -4.653 -1.478 1.00 97.38 96 THR A CA 1
ATOM 723 C C . THR A 1 96 ? -3.567 -5.574 -0.273 1.00 97.38 96 THR A C 1
ATOM 725 O O . THR A 1 96 ? -3.819 -6.786 -0.348 1.00 97.38 96 THR A O 1
ATOM 728 N N . LEU A 1 97 ? -3.184 -4.993 0.862 1.00 97.62 97 LEU A N 1
ATOM 729 C CA . LEU A 1 97 ? -3.134 -5.647 2.166 1.00 97.62 97 LEU A CA 1
ATOM 730 C C . LEU A 1 97 ? -4.102 -4.963 3.131 1.00 97.62 97 LEU A C 1
ATOM 732 O O . LEU A 1 97 ? -4.243 -3.741 3.105 1.00 97.62 97 LEU A O 1
ATOM 736 N N . GLN A 1 98 ? -4.712 -5.747 4.018 1.00 97.38 98 GLN A N 1
ATOM 737 C CA . GLN A 1 98 ? -5.575 -5.233 5.081 1.00 97.38 98 GLN A CA 1
ATOM 738 C C . GLN A 1 98 ? -5.065 -5.656 6.451 1.00 97.38 98 GLN A C 1
ATOM 740 O O . GLN A 1 98 ? -4.687 -6.816 6.661 1.00 97.38 98 GLN A O 1
ATOM 745 N N . TRP A 1 99 ? -5.087 -4.718 7.389 1.00 96.19 99 TRP A N 1
ATOM 746 C CA . TRP A 1 99 ? -4.816 -4.992 8.788 1.00 96.19 99 TRP A CA 1
ATOM 747 C C . TRP A 1 99 ? -6.086 -5.485 9.476 1.00 96.19 99 TRP A C 1
ATOM 749 O O . TRP A 1 99 ? -7.061 -4.752 9.623 1.00 96.19 99 TRP A O 1
ATOM 759 N N . GLU A 1 100 ? -6.065 -6.723 9.950 1.00 93.25 100 GLU A N 1
ATOM 760 C CA . GLU A 1 100 ? -7.174 -7.295 10.704 1.00 93.25 100 GLU A CA 1
ATOM 761 C C . GLU A 1 100 ? -6.624 -8.035 11.916 1.00 93.25 100 GLU A C 1
ATOM 763 O O . GLU A 1 100 ? -5.734 -8.878 11.791 1.00 93.25 100 GLU A O 1
ATOM 768 N N . LYS A 1 101 ? -7.182 -7.759 13.101 1.00 89.31 101 LYS A N 1
ATOM 769 C CA . LYS A 1 101 ? -6.863 -8.487 14.344 1.00 89.31 101 LYS A CA 1
ATOM 770 C C . LYS A 1 101 ? -5.355 -8.547 14.647 1.00 89.31 101 LYS A C 1
ATOM 772 O O . LYS A 1 101 ? -4.853 -9.577 15.088 1.00 89.31 101 LYS A O 1
ATOM 777 N N . GLY A 1 102 ? -4.642 -7.444 14.410 1.00 90.06 102 GLY A N 1
ATOM 778 C CA . GLY A 1 102 ? -3.222 -7.324 14.752 1.00 90.06 102 GLY A CA 1
ATOM 779 C C . GLY A 1 102 ? -2.248 -7.907 13.723 1.00 90.06 102 GLY A C 1
ATOM 780 O O . GLY A 1 102 ? -1.093 -8.143 14.065 1.00 90.06 102 GLY A O 1
ATOM 781 N N . ARG A 1 103 ? -2.697 -8.190 12.494 1.00 94.62 103 ARG A N 1
ATOM 782 C CA . ARG A 1 103 ? -1.846 -8.738 11.428 1.00 94.62 103 ARG A CA 1
ATOM 783 C C . ARG A 1 103 ? -2.253 -8.237 10.047 1.00 94.62 103 ARG A C 1
ATOM 785 O O . ARG A 1 103 ? -3.427 -7.960 9.802 1.00 94.62 103 ARG A O 1
ATOM 792 N N . TRP A 1 104 ? -1.287 -8.209 9.133 1.00 96.81 104 TRP A N 1
ATOM 793 C CA . TRP A 1 104 ? -1.533 -7.978 7.713 1.00 96.81 104 TRP A CA 1
ATOM 794 C C . TRP A 1 104 ? -2.004 -9.253 7.025 1.00 96.81 104 TRP A C 1
ATOM 796 O O . TRP A 1 104 ? -1.442 -10.330 7.222 1.00 96.81 104 TRP A O 1
ATOM 806 N N . ASN A 1 105 ? -3.034 -9.120 6.196 1.00 95.50 105 ASN A N 1
ATOM 807 C CA . ASN A 1 105 ? -3.539 -10.189 5.350 1.00 95.50 105 ASN A CA 1
ATOM 808 C C . ASN A 1 105 ? -3.519 -9.703 3.903 1.00 95.50 105 ASN A C 1
ATOM 810 O O . ASN A 1 105 ? -3.988 -8.603 3.600 1.00 95.50 105 ASN A O 1
ATOM 814 N N . SER A 1 106 ? -2.990 -10.534 3.005 1.00 91.69 106 SER A N 1
ATOM 815 C CA . SER A 1 106 ? -3.080 -10.265 1.574 1.00 91.69 106 SER A CA 1
ATOM 816 C C . SER A 1 106 ? -4.522 -10.420 1.113 1.00 91.69 106 SER A C 1
ATOM 818 O O . SER A 1 106 ? -5.171 -11.421 1.426 1.00 91.69 106 SER A O 1
ATOM 820 N N . ARG A 1 107 ? -5.027 -9.421 0.386 1.00 92.75 107 ARG A N 1
ATOM 821 C CA . ARG A 1 107 ? -6.351 -9.481 -0.231 1.00 92.75 107 ARG A CA 1
ATOM 822 C C . ARG A 1 107 ? -6.240 -9.918 -1.684 1.00 92.75 107 ARG A C 1
ATOM 824 O O . ARG A 1 107 ? -6.627 -11.036 -2.015 1.00 92.75 107 ARG A O 1
ATOM 831 N N . ARG A 1 108 ? -5.740 -9.036 -2.550 1.00 94.94 108 ARG A N 1
ATOM 832 C CA . ARG A 1 108 ? -5.658 -9.255 -4.000 1.00 94.94 108 ARG A CA 1
ATOM 833 C C . ARG A 1 108 ? -4.760 -8.220 -4.673 1.00 94.94 108 ARG A C 1
ATOM 835 O O . ARG A 1 108 ? -4.484 -7.170 -4.101 1.00 94.94 108 ARG A O 1
ATOM 842 N N . TRP A 1 109 ? -4.355 -8.524 -5.899 1.00 96.75 109 TRP A N 1
ATOM 843 C CA . TRP A 1 109 ? -3.822 -7.527 -6.822 1.00 96.75 109 TRP A CA 1
ATOM 844 C C . TRP A 1 109 ? -4.957 -6.699 -7.417 1.00 96.75 109 TRP A C 1
ATOM 846 O O . TRP A 1 109 ? -6.025 -7.250 -7.700 1.00 96.75 109 TRP A O 1
ATOM 856 N N . GLU A 1 110 ? -4.717 -5.403 -7.596 1.00 97.12 110 GLU A N 1
ATOM 857 C CA . GLU A 1 110 ? -5.691 -4.470 -8.160 1.00 97.12 110 GLU A CA 1
ATOM 858 C C . GLU A 1 110 ? -5.082 -3.608 -9.262 1.00 97.12 110 GLU A C 1
ATOM 860 O O . GLU A 1 110 ? -3.890 -3.289 -9.256 1.00 97.12 110 GLU A O 1
ATOM 865 N N . ALA A 1 111 ? -5.927 -3.245 -10.225 1.00 95.38 111 ALA A N 1
ATOM 866 C CA . ALA A 1 111 ? -5.607 -2.316 -11.294 1.00 95.38 111 ALA A CA 1
ATOM 867 C C . ALA A 1 111 ? -5.799 -0.870 -10.821 1.00 95.38 111 ALA A C 1
ATOM 869 O O . ALA A 1 111 ? -6.683 -0.583 -10.016 1.00 95.38 111 ALA A O 1
ATOM 870 N N . ASP A 1 112 ? -5.028 0.056 -11.387 1.00 94.50 112 ASP A N 1
ATOM 871 C CA . ASP A 1 112 ? -5.254 1.490 -11.206 1.00 94.50 112 ASP A CA 1
ATOM 872 C C . ASP A 1 112 ? -6.342 1.981 -12.170 1.00 94.50 112 ASP A C 1
ATOM 874 O O . ASP A 1 112 ? -6.070 2.542 -13.228 1.00 94.50 112 ASP A O 1
ATOM 878 N N . VAL A 1 113 ? -7.598 1.685 -11.836 1.00 92.75 113 VAL A N 1
ATOM 879 C CA . VAL A 1 113 ? -8.750 1.972 -12.709 1.00 92.75 113 VAL A CA 1
ATOM 880 C C . VAL A 1 113 ? -8.976 3.477 -12.885 1.00 92.75 113 VAL A C 1
ATOM 882 O O . VAL A 1 113 ? -9.463 3.905 -13.931 1.00 92.75 113 VAL A O 1
ATOM 885 N N . TYR A 1 114 ? -8.615 4.274 -11.880 1.00 90.88 114 TYR A N 1
ATOM 886 C CA . TYR A 1 114 ? -8.853 5.718 -11.856 1.00 90.88 114 TYR A CA 1
ATOM 887 C C . TYR A 1 114 ? -7.625 6.548 -12.255 1.00 90.88 114 TYR A C 1
ATOM 889 O O . TYR A 1 114 ? -7.726 7.768 -12.358 1.00 90.88 114 TYR A O 1
ATOM 897 N N . GLY A 1 115 ? -6.488 5.902 -12.528 1.00 90.94 115 GLY A N 1
ATOM 898 C CA . GLY A 1 115 ? -5.256 6.574 -12.935 1.00 90.94 115 GLY A CA 1
ATOM 899 C C . GLY A 1 115 ? -4.584 7.362 -11.808 1.00 90.94 115 GLY A C 1
ATOM 900 O O . GLY A 1 115 ? -3.781 8.249 -12.097 1.00 90.94 115 GLY A O 1
ATOM 901 N N . GLU A 1 116 ? -4.901 7.067 -10.546 1.00 92.06 116 GLU A N 1
ATOM 902 C CA . GLU A 1 116 ? -4.356 7.757 -9.367 1.00 92.06 116 GLU A CA 1
ATOM 903 C C . GLU A 1 116 ? -2.844 7.553 -9.225 1.00 92.06 116 GLU A C 1
ATOM 905 O O . GLU A 1 116 ? -2.142 8.393 -8.662 1.00 92.06 116 GLU A O 1
ATOM 910 N N . TRP A 1 117 ? -2.340 6.449 -9.774 1.00 92.94 117 TRP A N 1
ATOM 911 C CA . TRP A 1 117 ? -0.950 6.011 -9.698 1.00 92.94 117 TRP A CA 1
ATOM 912 C C . TRP A 1 117 ? -0.239 6.122 -11.050 1.00 92.94 117 TRP A C 1
ATOM 914 O O . TRP A 1 117 ? 0.801 5.480 -11.264 1.00 92.94 117 TRP A O 1
ATOM 924 N N . THR A 1 118 ? -0.795 6.937 -11.952 1.00 89.06 118 THR A N 1
ATOM 925 C CA . THR A 1 118 ? -0.129 7.384 -13.179 1.00 89.06 118 THR A CA 1
ATOM 926 C C . THR A 1 118 ? 1.098 8.213 -12.807 1.00 89.06 118 THR A C 1
ATOM 928 O O . THR A 1 118 ? 1.010 9.128 -11.990 1.00 89.06 118 THR A O 1
ATOM 931 N N . GLY A 1 119 ? 2.248 7.916 -13.406 1.00 89.44 119 GLY A N 1
ATOM 932 C CA . GLY A 1 119 ? 3.525 8.561 -13.082 1.00 89.44 119 GLY A CA 1
ATOM 933 C C . GLY A 1 119 ? 4.342 7.816 -12.021 1.00 89.44 119 GLY A C 1
ATOM 934 O O . GLY A 1 119 ? 5.477 8.197 -11.754 1.00 89.44 119 GLY A O 1
ATOM 935 N N . LEU A 1 120 ? 3.792 6.746 -11.433 1.00 91.69 120 LEU A N 1
ATOM 936 C CA . LEU A 1 120 ? 4.488 5.854 -10.498 1.00 91.69 120 LEU A CA 1
ATOM 937 C C . LEU A 1 120 ? 4.924 4.544 -11.188 1.00 91.69 120 LEU A C 1
ATOM 939 O O . LEU A 1 120 ? 4.942 3.471 -10.587 1.00 91.69 120 LEU A O 1
ATOM 943 N N . GLU A 1 121 ? 5.226 4.589 -12.486 1.00 93.19 121 GLU A N 1
ATOM 944 C CA . GLU A 1 121 ? 5.728 3.438 -13.248 1.00 93.19 121 GLU A CA 1
ATOM 945 C C . GLU A 1 121 ? 7.222 3.195 -13.009 1.00 93.19 121 GLU A C 1
ATOM 947 O O . GLU A 1 121 ? 7.696 2.062 -13.144 1.00 93.19 121 GLU A O 1
ATOM 952 N N . THR A 1 122 ? 7.960 4.245 -12.648 1.00 92.06 122 THR A N 1
ATOM 953 C CA . THR A 1 122 ? 9.398 4.199 -12.376 1.00 92.06 122 THR A CA 1
ATOM 954 C C . THR A 1 122 ? 9.770 5.007 -11.139 1.00 92.06 122 THR A C 1
ATOM 956 O O . THR A 1 122 ? 9.071 5.950 -10.778 1.00 92.06 122 THR A O 1
ATOM 959 N N . LEU A 1 123 ? 10.882 4.643 -10.500 1.00 88.50 123 LEU A N 1
ATOM 960 C CA . LEU A 1 123 ? 11.520 5.437 -9.448 1.00 88.50 123 LEU A CA 1
ATOM 961 C C . LEU A 1 123 ? 12.709 6.201 -10.041 1.00 88.50 123 LEU A C 1
ATOM 963 O O . LEU A 1 123 ? 13.486 5.623 -10.801 1.00 88.50 123 LEU A O 1
ATOM 967 N N . ASP A 1 124 ? 12.855 7.478 -9.690 1.00 78.25 124 ASP A N 1
ATOM 968 C CA . ASP A 1 124 ? 13.985 8.319 -10.112 1.00 78.25 124 ASP A CA 1
ATOM 969 C C . ASP A 1 124 ? 15.212 8.139 -9.203 1.00 78.25 124 ASP A C 1
ATOM 971 O O . ASP A 1 124 ? 15.069 8.136 -7.960 1.00 78.25 124 ASP A O 1
#

Radius of gyration: 14.71 Å; Cα contacts (8 Å, |Δi|>4): 241; chains: 1; bounding box: 45×26×34 Å

Solvent-accessible surface area (backbone atoms only — not comparable to full-atom values): 7032 Å² total; per-residue (Å²): 121,55,39,63,63,56,56,73,48,41,65,60,58,46,54,54,47,15,64,73,69,74,48,74,60,39,76,45,88,88,45,67,45,79,54,81,56,34,34,37,32,38,31,34,32,78,47,70,56,99,55,95,85,60,44,41,33,39,46,28,45,38,39,33,35,55,45,100,86,67,47,67,47,41,39,35,42,40,32,39,22,53,72,46,33,57,52,59,61,92,85,38,49,33,39,38,31,37,58,56,97,92,40,79,42,84,74,48,74,39,54,64,85,82,51,85,63,67,85,61,54,54,62,134

Secondary structure (DSSP, 8-state):
--HHHHHHTHHHHHHHHHHHHTS--EEPTT--EE-SSEEEEEEEEEE--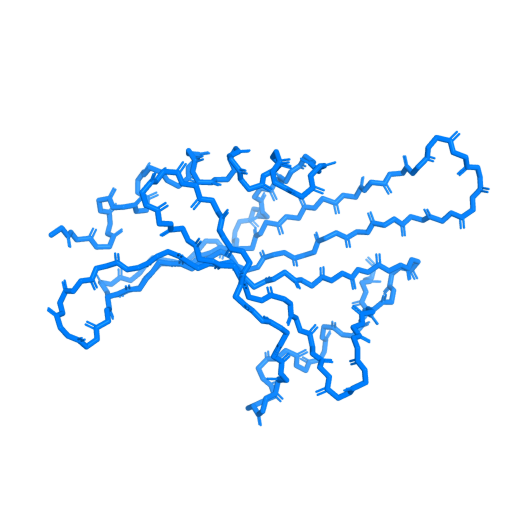SSTT--EEEEEEEEEEE-TTS-EEEEEEEEEEETTEEE-STT--EEEEEEETTEEEEEEEE--TT-TTTT-SB--

Foldseek 3Di:
DWLVVVVVVVVLVQVQVCVVVVFNKDWDPPQWDDDRFKIKTWIKGWDDPPDPDWIKMKIKIWMWGQDDVRDIWIKIWIWIDIRFFTDDPPQFGTWIWTDDPSHIDTDGTHHPPPCPCPVSRGDD

Mean predicted aligned error: 4.45 Å